Protein AF-A0A7C2L2Z9-F1 (afdb_monomer_lite)

Sequence (102 aa):
MLRLFHGKYHDKFRWIKLDEAQLVLKRDSNLYMNVSFSQMVTLLEINANVKIIAVDVNENVIIYGNEDFIERFETNEGIIRTRYFLKRRRLQTKIRGKELRK

Secondary structure (DSSP, 8-state):
-------TTTGGGTTSEEEEEEEEE-TTS-EEEEEEEE----PPPSSTT----EEEE-SSEEEEE-SS-EEEEE--HHHHHHHHHHHHHHHHHHHHHHHTT-

pLDDT: mean 71.89, std 10.88, range [38.19, 87.44]

Radius of gyration: 20.01 Å; chains: 1; bounding box: 50×24×61 Å

Structure (mmCIF, N/CA/C/O backbone):
data_AF-A0A7C2L2Z9-F1
#
_entry.id   AF-A0A7C2L2Z9-F1
#
loop_
_atom_site.group_PDB
_atom_site.id
_atom_site.type_symbol
_atom_site.label_atom_id
_atom_site.label_alt_id
_atom_site.label_comp_id
_atom_site.label_asym_id
_atom_site.label_entity_id
_atom_site.label_seq_id
_atom_site.pdbx_PDB_ins_code
_atom_site.Cartn_x
_atom_site.Cartn_y
_atom_site.Cartn_z
_atom_site.occupancy
_atom_site.B_iso_or_equiv
_atom_site.auth_seq_id
_atom_site.auth_comp_id
_atom_site.auth_asym_id
_atom_site.auth_atom_id
_atom_site.pdbx_PDB_model_num
ATOM 1 N N . MET A 1 1 ? -29.052 -5.465 -4.276 1.00 41.47 1 MET A N 1
ATOM 2 C CA . MET A 1 1 ? -27.809 -4.846 -4.791 1.00 41.47 1 MET A CA 1
ATOM 3 C C . MET A 1 1 ? -27.039 -4.277 -3.603 1.00 41.47 1 MET A C 1
ATOM 5 O O . MET A 1 1 ? -27.572 -3.400 -2.935 1.00 41.47 1 MET A O 1
ATOM 9 N N . LEU A 1 2 ? -25.861 -4.814 -3.268 1.00 45.06 2 LEU A N 1
ATOM 10 C CA . LEU A 1 2 ? -25.019 -4.281 -2.186 1.00 45.06 2 LEU A CA 1
ATOM 11 C C . LEU A 1 2 ? -24.303 -3.013 -2.675 1.00 45.06 2 LEU A C 1
ATOM 13 O O . LEU A 1 2 ? -23.703 -3.023 -3.747 1.00 45.06 2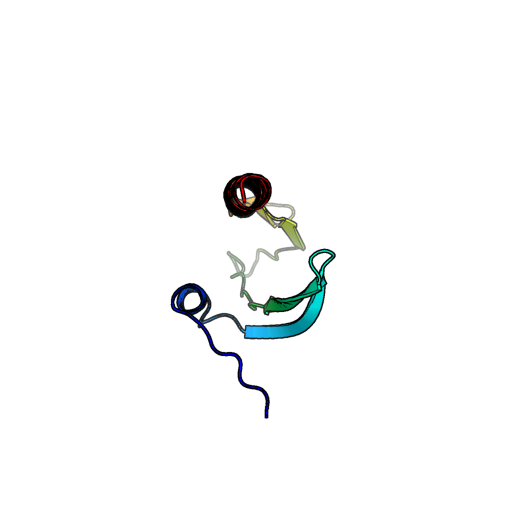 LEU A O 1
ATOM 17 N N . ARG A 1 3 ? -24.381 -1.924 -1.905 1.00 48.25 3 ARG A N 1
ATOM 18 C CA . ARG A 1 3 ? -23.665 -0.667 -2.168 1.00 48.25 3 ARG A CA 1
ATOM 19 C C . ARG A 1 3 ? -22.649 -0.428 -1.062 1.00 48.25 3 ARG A C 1
ATOM 21 O O . ARG A 1 3 ? -23.004 -0.417 0.115 1.00 48.25 3 ARG A O 1
ATOM 28 N N . LEU A 1 4 ? -21.396 -0.213 -1.451 1.00 58.06 4 LEU A N 1
ATOM 29 C CA . LEU A 1 4 ? -20.356 0.238 -0.540 1.00 58.06 4 LEU A CA 1
ATOM 30 C C . LEU A 1 4 ? -20.629 1.705 -0.176 1.00 58.06 4 LEU A C 1
ATOM 32 O O . LEU A 1 4 ? -20.620 2.571 -1.046 1.00 58.06 4 LEU A O 1
ATOM 36 N N . PHE A 1 5 ? -20.884 1.991 1.101 1.00 59.75 5 PHE A N 1
ATOM 37 C CA . PHE A 1 5 ? -20.986 3.365 1.591 1.00 59.75 5 PHE A CA 1
ATOM 38 C C . PHE A 1 5 ? -19.607 3.841 2.051 1.00 59.75 5 PHE A C 1
ATOM 40 O O . PHE A 1 5 ? -19.094 3.436 3.092 1.00 59.75 5 PHE A O 1
ATOM 47 N N . HIS A 1 6 ? -18.989 4.691 1.242 1.00 60.56 6 HIS A N 1
ATOM 48 C CA . HIS A 1 6 ? -17.715 5.343 1.532 1.00 60.56 6 HIS A CA 1
ATOM 49 C C . HIS A 1 6 ? -17.935 6.479 2.547 1.00 60.56 6 HIS A C 1
A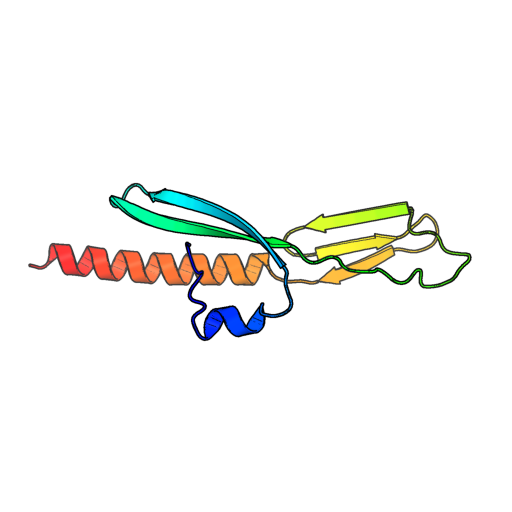TOM 51 O O . HIS A 1 6 ? -18.746 7.374 2.321 1.00 60.56 6 HIS A O 1
ATOM 57 N N . GLY A 1 7 ? -17.224 6.447 3.678 1.00 62.62 7 GLY A N 1
ATOM 58 C CA . GLY A 1 7 ? -17.118 7.601 4.582 1.00 62.62 7 GLY A CA 1
ATOM 59 C C . GLY A 1 7 ? -16.024 8.572 4.121 1.00 62.62 7 GLY A C 1
ATOM 60 O O . GLY A 1 7 ? -15.177 8.185 3.323 1.00 62.62 7 GLY A O 1
ATOM 61 N N . LYS A 1 8 ? -15.957 9.788 4.693 1.00 68.81 8 LYS A N 1
ATOM 62 C CA . LYS A 1 8 ? -14.975 10.845 4.322 1.00 68.81 8 LYS A CA 1
ATOM 63 C C . LYS A 1 8 ? -13.514 10.375 4.214 1.00 68.81 8 LYS A C 1
ATOM 65 O O . LYS A 1 8 ? -12.719 10.946 3.482 1.00 68.81 8 LYS A O 1
ATOM 70 N N . TYR A 1 9 ? -13.132 9.339 4.963 1.00 60.34 9 TYR A N 1
ATOM 71 C CA . TYR A 1 9 ? -11.784 8.766 4.904 1.00 60.34 9 TYR A CA 1
ATOM 72 C C . TYR A 1 9 ? -11.486 8.030 3.587 1.00 60.34 9 TYR A C 1
ATOM 74 O O . TYR A 1 9 ? -10.331 7.947 3.186 1.00 60.34 9 TYR A O 1
ATOM 82 N N . HIS A 1 10 ? -12.507 7.483 2.929 1.00 64.75 10 HIS A N 1
ATOM 83 C CA . HIS A 1 10 ? -12.385 6.683 1.712 1.00 64.75 10 HIS A CA 1
ATOM 84 C C . HIS A 1 10 ? -12.324 7.552 0.449 1.00 64.75 10 HIS A C 1
ATOM 86 O O . HIS A 1 10 ? -11.853 7.075 -0.579 1.00 64.75 10 HIS A O 1
ATOM 92 N N . ASP A 1 11 ? -12.699 8.833 0.535 1.00 69.62 11 ASP A N 1
ATOM 93 C CA . ASP A 1 11 ? -12.616 9.782 -0.585 1.00 69.62 11 ASP A CA 1
ATOM 94 C C . ASP A 1 11 ? -11.186 9.937 -1.121 1.00 69.62 11 ASP A C 1
ATOM 96 O O . ASP A 1 11 ? -10.989 10.119 -2.321 1.00 69.62 11 ASP A O 1
ATOM 100 N N . LYS A 1 12 ? -10.168 9.774 -0.265 1.00 69.12 12 LYS A N 1
ATOM 101 C CA . LYS A 1 12 ? -8.755 9.796 -0.686 1.00 69.12 12 LYS A CA 1
ATOM 102 C C . LYS A 1 12 ? -8.374 8.658 -1.639 1.00 69.12 12 LYS A C 1
ATOM 104 O O . LYS A 1 12 ? -7.351 8.742 -2.303 1.00 69.12 12 LYS A O 1
ATOM 109 N N . PHE A 1 13 ? -9.194 7.611 -1.706 1.00 68.19 13 PHE A N 1
ATOM 110 C CA . PHE A 1 13 ? -9.001 6.446 -2.565 1.00 68.19 13 PHE A CA 1
ATOM 111 C C . PHE A 1 13 ? -10.048 6.366 -3.680 1.00 68.19 13 PHE A C 1
ATOM 113 O O . PHE A 1 13 ? -10.168 5.332 -4.329 1.00 68.19 13 PHE A O 1
ATOM 120 N N . ARG A 1 14 ? -10.802 7.447 -3.931 1.00 72.75 14 ARG A N 1
ATOM 121 C CA . ARG A 1 14 ? -11.855 7.498 -4.962 1.00 72.75 14 ARG A CA 1
ATOM 122 C C . ARG A 1 14 ? -11.354 7.126 -6.363 1.00 72.75 14 ARG A C 1
ATOM 124 O O . ARG A 1 14 ? -12.134 6.672 -7.191 1.00 72.75 14 ARG A O 1
ATOM 131 N N . TRP A 1 15 ? -10.066 7.337 -6.615 1.00 66.19 15 TRP A N 1
ATOM 132 C CA . TRP A 1 15 ? -9.398 7.084 -7.892 1.00 66.19 15 TRP A CA 1
ATOM 133 C C . TRP A 1 15 ? -8.902 5.640 -8.053 1.00 66.19 15 TRP A C 1
ATOM 135 O O . TRP A 1 15 ? -8.381 5.294 -9.110 1.00 66.19 15 TRP A O 1
ATOM 145 N N . ILE A 1 16 ? -9.017 4.812 -7.010 1.00 73.19 16 ILE A N 1
ATOM 146 C CA . ILE A 1 16 ? -8.511 3.438 -6.979 1.00 73.19 16 ILE A CA 1
ATOM 147 C C . ILE A 1 16 ? -9.679 2.468 -7.169 1.00 73.19 16 ILE A C 1
ATOM 149 O O . ILE A 1 16 ? -10.758 2.659 -6.603 1.00 73.19 16 ILE A O 1
ATOM 153 N N . LYS A 1 17 ? -9.474 1.422 -7.974 1.00 76.50 17 LYS A N 1
ATOM 154 C CA . LYS A 1 17 ? -10.507 0.426 -8.256 1.00 76.50 17 LYS A CA 1
ATOM 155 C C . LYS A 1 17 ? -10.709 -0.474 -7.033 1.00 76.50 17 LYS A C 1
ATOM 157 O O . LYS A 1 17 ? -9.756 -0.891 -6.381 1.00 76.50 17 LYS A O 1
ATOM 162 N N . LEU A 1 18 ? -11.968 -0.768 -6.726 1.00 71.75 18 LEU A N 1
ATOM 163 C CA . LEU A 1 18 ? -12.347 -1.795 -5.756 1.00 71.75 18 LEU A CA 1
ATOM 164 C C . LEU A 1 18 ? -12.257 -3.164 -6.426 1.00 71.75 18 LEU A C 1
ATOM 166 O O . LEU A 1 18 ? -12.800 -3.324 -7.521 1.00 71.75 18 LEU A O 1
ATOM 170 N N . ASP A 1 19 ? -11.595 -4.117 -5.778 1.00 73.88 19 ASP A N 1
ATOM 171 C CA . ASP A 1 19 ? -11.353 -5.437 -6.362 1.00 73.88 19 ASP A CA 1
ATOM 172 C C . ASP A 1 19 ? -12.155 -6.520 -5.634 1.00 73.88 19 ASP A C 1
ATOM 174 O O . ASP A 1 19 ? -13.235 -6.902 -6.083 1.00 73.88 19 ASP A O 1
ATOM 178 N N . GLU A 1 20 ? -11.713 -6.931 -4.446 1.00 75.94 20 GLU A N 1
ATOM 179 C CA . GLU A 1 20 ? -12.400 -7.933 -3.635 1.00 75.94 20 GLU A CA 1
ATOM 180 C C . GLU A 1 20 ? -12.932 -7.333 -2.334 1.00 75.94 20 GLU A C 1
ATOM 182 O O . GLU A 1 20 ? -12.317 -6.467 -1.707 1.00 75.94 20 GLU A O 1
ATOM 187 N N . ALA A 1 21 ? -14.082 -7.836 -1.888 1.00 77.19 21 ALA A N 1
ATOM 188 C CA . ALA A 1 21 ? -14.629 -7.523 -0.579 1.00 77.19 21 ALA A CA 1
ATOM 189 C C . ALA A 1 21 ? -15.093 -8.803 0.117 1.00 77.19 21 ALA A C 1
ATOM 191 O O . ALA A 1 21 ? -15.875 -9.574 -0.434 1.00 77.19 21 ALA A O 1
ATOM 192 N N . GLN A 1 22 ? -14.627 -9.015 1.346 1.00 78.19 22 GLN A N 1
ATOM 193 C CA . GLN A 1 22 ? -14.960 -10.186 2.152 1.00 78.19 22 GLN A CA 1
ATOM 194 C C . GLN A 1 22 ? -15.473 -9.752 3.524 1.00 78.19 22 GLN A C 1
ATOM 196 O O . GLN A 1 22 ? -14.885 -8.892 4.187 1.00 78.19 22 GLN A O 1
ATOM 201 N N . LEU A 1 23 ? -16.566 -10.369 3.971 1.00 79.81 23 LEU A N 1
ATOM 202 C CA . LEU A 1 23 ? -17.037 -10.229 5.345 1.00 79.81 23 LEU A CA 1
ATOM 203 C C . LEU A 1 23 ? -16.221 -11.157 6.244 1.00 79.81 23 LEU A C 1
ATOM 205 O O . LEU A 1 23 ? -16.139 -12.358 6.010 1.00 79.81 23 LEU A O 1
ATOM 209 N N . VAL A 1 24 ? -15.616 -10.592 7.281 1.00 79.50 24 VAL A N 1
ATOM 210 C CA . VAL A 1 24 ? -14.740 -11.297 8.212 1.00 79.50 24 VAL A CA 1
ATOM 211 C C . VAL A 1 24 ? -15.312 -11.160 9.614 1.00 79.50 24 VAL A C 1
ATOM 213 O O . VAL A 1 24 ? -15.359 -10.064 10.177 1.00 79.50 24 VAL A O 1
ATOM 216 N N . LEU A 1 25 ? -15.717 -12.286 10.192 1.00 74.94 25 LEU A N 1
ATOM 217 C CA . LEU A 1 25 ? -16.029 -12.384 11.613 1.00 74.94 25 LEU A CA 1
ATOM 218 C C . LEU A 1 25 ? -14.721 -12.476 12.400 1.00 74.94 25 LEU A C 1
ATOM 220 O O . LEU A 1 25 ? -13.887 -13.347 12.147 1.00 74.94 25 LEU A O 1
ATOM 224 N N . LYS A 1 26 ? -14.519 -11.554 13.342 1.00 82.12 26 LYS A N 1
ATOM 225 C CA . LYS A 1 26 ? -13.362 -11.591 14.246 1.00 82.12 26 LYS A CA 1
ATOM 226 C C . LYS A 1 26 ? -13.766 -12.150 15.610 1.00 82.12 26 LYS A C 1
ATOM 228 O O . LYS A 1 26 ? -14.940 -12.328 15.911 1.00 82.12 26 LYS A O 1
ATOM 233 N N . ARG A 1 27 ? -12.765 -12.445 16.450 1.00 80.50 27 ARG A N 1
ATOM 234 C CA . ARG A 1 27 ? -12.943 -13.065 17.782 1.00 80.50 27 ARG A CA 1
ATOM 235 C C . ARG A 1 27 ? -13.801 -12.247 18.756 1.00 80.50 27 ARG A C 1
ATOM 237 O O . ARG A 1 27 ? -14.171 -12.762 19.798 1.00 80.50 27 ARG A O 1
ATOM 244 N N . ASP A 1 28 ? -14.062 -10.981 18.455 1.00 85.69 28 ASP A N 1
ATOM 245 C CA . ASP A 1 28 ? -14.961 -10.101 19.205 1.00 85.69 28 ASP A CA 1
ATOM 246 C C . ASP A 1 28 ? -16.431 -10.236 18.768 1.00 85.69 28 ASP A C 1
ATOM 248 O O . ASP A 1 28 ? -17.248 -9.403 19.142 1.00 85.69 28 ASP A O 1
ATOM 252 N N . SER A 1 29 ? -16.757 -11.250 17.957 1.00 82.81 29 SER A N 1
ATOM 253 C CA . SER A 1 29 ? -18.088 -11.502 17.386 1.00 82.81 29 SER A CA 1
ATOM 254 C C . SER A 1 29 ? -18.632 -10.350 16.536 1.00 82.81 29 SER A C 1
ATOM 256 O O . SER A 1 29 ? -19.799 -10.358 16.149 1.00 82.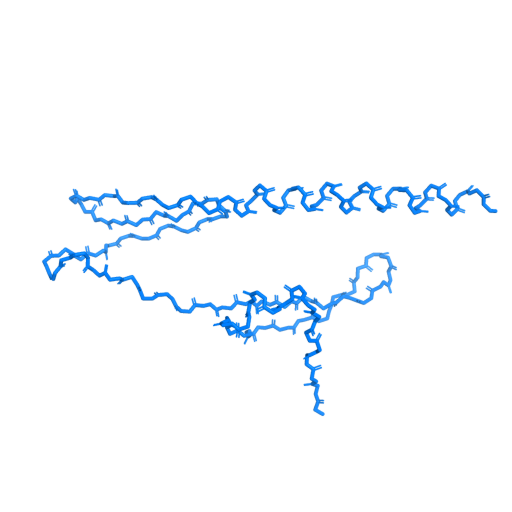81 29 SER A O 1
ATOM 258 N N . ASN A 1 30 ? -17.783 -9.374 16.204 1.00 72.50 30 ASN A N 1
ATOM 259 C CA . ASN A 1 30 ? -18.135 -8.270 15.332 1.00 72.50 30 ASN A CA 1
ATOM 260 C C . ASN A 1 30 ? -17.861 -8.645 13.877 1.00 72.50 30 ASN A C 1
ATOM 262 O O . ASN A 1 30 ? -16.872 -9.310 13.542 1.00 72.50 30 ASN A O 1
ATOM 266 N N . LEU A 1 31 ? -18.745 -8.168 13.006 1.00 74.56 31 LEU A N 1
ATOM 267 C CA . LEU A 1 31 ? -18.647 -8.349 11.569 1.00 74.56 31 LEU A CA 1
ATOM 268 C C . LEU A 1 31 ? -17.839 -7.196 10.965 1.00 74.56 31 LEU A C 1
ATOM 270 O O . LEU A 1 31 ? -18.191 -6.025 11.111 1.00 74.56 31 LEU A O 1
ATOM 274 N N . TYR A 1 32 ? -16.749 -7.528 10.283 1.00 74.12 32 TYR A N 1
ATOM 275 C CA . TYR A 1 32 ? -15.914 -6.572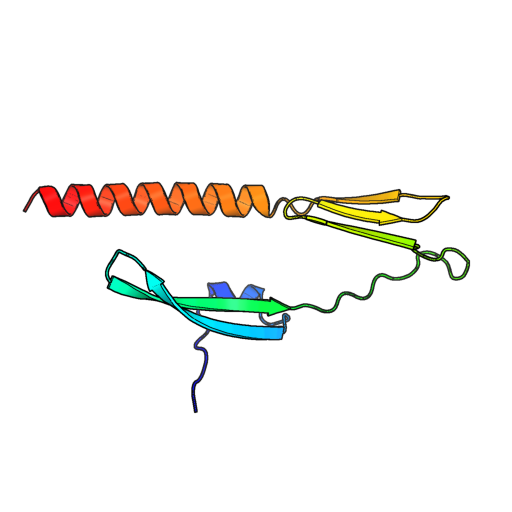 9.566 1.00 74.12 32 TYR A CA 1
ATOM 276 C C . TYR A 1 32 ? -16.029 -6.808 8.067 1.00 74.12 32 TYR A C 1
ATOM 278 O O . TYR A 1 32 ? -16.272 -7.925 7.631 1.00 74.12 32 TYR A O 1
ATOM 286 N N . MET A 1 33 ? -15.789 -5.771 7.272 1.00 76.19 33 MET A N 1
ATOM 287 C CA . MET A 1 33 ? -15.634 -5.901 5.828 1.00 76.19 33 MET A CA 1
ATOM 288 C C . MET A 1 33 ? -14.186 -5.582 5.475 1.00 76.19 33 MET A C 1
ATOM 290 O O . MET A 1 33 ? -13.712 -4.471 5.722 1.00 76.19 33 MET A O 1
ATOM 294 N N . ASN A 1 34 ? -13.469 -6.581 4.972 1.00 77.62 34 ASN A N 1
ATOM 295 C CA . ASN A 1 34 ? -12.162 -6.395 4.367 1.00 77.62 34 ASN A CA 1
ATOM 296 C C . ASN A 1 34 ? -12.363 -6.071 2.889 1.00 77.62 34 ASN A C 1
ATOM 298 O O . ASN A 1 34 ? -13.138 -6.754 2.228 1.00 77.62 34 ASN A O 1
ATOM 302 N N . VAL A 1 35 ? -11.697 -5.033 2.394 1.00 73.06 35 VAL A N 1
ATOM 303 C CA . VAL A 1 35 ? -11.840 -4.558 1.017 1.00 73.06 35 VAL A CA 1
ATOM 304 C C . VAL A 1 35 ? -10.446 -4.335 0.451 1.00 73.06 35 VAL A C 1
ATOM 306 O O . VAL A 1 35 ? -9.672 -3.571 1.034 1.00 73.06 35 VAL A O 1
ATOM 309 N N . SER A 1 36 ? -10.124 -5.004 -0.652 1.00 69.75 36 SER A N 1
ATOM 310 C CA . SER A 1 36 ? -8.896 -4.770 -1.404 1.00 69.75 36 SER A CA 1
ATOM 311 C C . SER A 1 36 ? -9.115 -3.684 -2.459 1.00 69.75 36 SER A C 1
ATOM 313 O O . SER A 1 36 ? -10.176 -3.560 -3.077 1.00 69.75 36 SER A O 1
ATOM 315 N N . PHE A 1 37 ? -8.084 -2.862 -2.627 1.00 71.62 37 PHE A N 1
ATOM 316 C CA . PHE A 1 37 ? -8.033 -1.781 -3.599 1.00 71.62 37 PHE A CA 1
ATOM 317 C C . PHE A 1 37 ? -6.898 -2.084 -4.575 1.00 71.62 37 PHE A C 1
ATOM 319 O O . PHE A 1 37 ? -5.793 -2.400 -4.135 1.00 71.62 37 PHE A O 1
ATOM 326 N N . SER A 1 38 ? -7.160 -1.980 -5.875 1.00 68.25 38 SER A N 1
ATOM 327 C CA . SER A 1 38 ? -6.169 -2.182 -6.930 1.00 68.25 38 SER A CA 1
ATOM 328 C C . SER A 1 38 ? -6.046 -0.930 -7.797 1.00 68.25 38 SER A C 1
ATOM 330 O O . SER A 1 38 ? -7.034 -0.311 -8.202 1.00 68.25 38 SER A O 1
ATOM 332 N N . GLN A 1 39 ? -4.808 -0.522 -8.069 1.00 71.31 39 GLN A N 1
ATOM 333 C CA . GLN A 1 39 ? -4.504 0.560 -8.997 1.00 71.31 39 GLN A CA 1
ATOM 334 C C . GLN A 1 39 ? -3.531 0.040 -10.043 1.00 71.31 39 GLN A C 1
ATOM 336 O O . GLN A 1 39 ? -2.472 -0.482 -9.707 1.00 71.31 39 GLN A O 1
ATOM 341 N N . MET A 1 40 ? -3.892 0.204 -11.311 1.00 65.44 40 MET A N 1
ATOM 342 C CA . MET A 1 40 ? -2.946 0.029 -12.400 1.00 65.44 40 MET A CA 1
ATOM 343 C C . MET A 1 40 ? -2.083 1.287 -12.467 1.00 65.44 40 MET A C 1
ATOM 345 O O . MET A 1 40 ? -2.603 2.386 -12.657 1.00 65.44 40 MET A O 1
ATOM 349 N N . VAL A 1 41 ? -0.782 1.123 -12.267 1.00 63.94 41 VAL A N 1
ATOM 350 C CA . VAL A 1 41 ? 0.207 2.190 -12.412 1.00 63.94 41 VAL A CA 1
ATOM 351 C C . VAL A 1 41 ? 1.000 1.938 -13.682 1.00 63.94 41 VAL A C 1
ATOM 353 O O . VAL A 1 41 ? 1.636 0.898 -13.832 1.00 63.94 41 VAL A O 1
ATOM 356 N N . THR A 1 42 ? 0.940 2.892 -14.605 1.00 59.28 42 THR A N 1
ATOM 357 C CA . THR A 1 42 ? 1.815 2.905 -15.775 1.00 59.28 42 THR A CA 1
ATOM 358 C C . THR A 1 42 ? 3.143 3.503 -15.345 1.00 59.28 42 THR A C 1
ATOM 360 O O . THR A 1 42 ? 3.223 4.698 -15.063 1.00 59.28 42 THR A O 1
ATOM 363 N N . LEU A 1 43 ? 4.178 2.672 -15.278 1.00 60.41 43 LEU A N 1
ATOM 364 C CA . LEU A 1 43 ? 5.547 3.153 -15.161 1.00 60.41 43 LEU A CA 1
ATOM 365 C C . LEU A 1 43 ? 5.991 3.576 -16.563 1.00 60.41 43 LEU A C 1
ATOM 367 O O . LEU A 1 43 ? 6.003 2.759 -17.482 1.00 60.41 43 LEU A O 1
ATOM 371 N N . LEU A 1 44 ? 6.275 4.866 -16.746 1.00 55.66 44 LEU A N 1
ATOM 372 C CA . LEU A 1 44 ? 6.905 5.351 -17.970 1.00 55.66 44 LEU A CA 1
ATOM 373 C C . LEU A 1 44 ? 8.315 4.761 -18.023 1.00 55.66 44 LEU A C 1
ATOM 375 O O . LEU A 1 44 ? 9.112 5.003 -17.118 1.00 55.66 44 LEU A O 1
ATOM 379 N N . GLU A 1 45 ? 8.628 3.997 -19.071 1.00 55.19 45 GLU A N 1
ATOM 380 C CA . GLU A 1 45 ? 10.024 3.715 -19.397 1.00 55.19 45 GLU A CA 1
ATOM 381 C C . GLU A 1 45 ? 10.714 5.066 -19.599 1.00 55.19 45 GLU A C 1
ATOM 383 O O . GLU A 1 45 ? 10.317 5.867 -20.447 1.00 55.19 45 GLU A O 1
ATOM 388 N N . ILE A 1 46 ? 11.710 5.350 -18.757 1.00 60.59 46 ILE A N 1
ATOM 389 C CA . ILE A 1 46 ? 12.389 6.653 -18.675 1.00 60.59 46 ILE A CA 1
ATOM 390 C C . ILE A 1 46 ? 13.046 7.005 -20.028 1.00 60.59 46 ILE A C 1
ATOM 392 O O . ILE A 1 46 ? 13.303 8.169 -20.330 1.00 60.59 46 ILE A O 1
ATOM 396 N N . ASN A 1 47 ? 13.274 5.999 -20.879 1.00 57.41 47 ASN A N 1
ATOM 397 C CA . ASN A 1 47 ? 13.769 6.115 -22.243 1.00 57.41 47 ASN A CA 1
ATOM 398 C C . ASN A 1 47 ? 13.314 4.883 -23.057 1.00 57.41 47 ASN A C 1
ATOM 400 O O . ASN A 1 47 ? 13.338 3.774 -22.536 1.00 57.41 47 ASN A O 1
ATOM 404 N N . ALA A 1 48 ? 12.961 5.049 -24.337 1.00 60.78 48 ALA A N 1
ATOM 405 C CA . ALA A 1 48 ? 12.577 3.954 -25.242 1.00 60.78 48 ALA A CA 1
ATOM 406 C C . ALA A 1 48 ? 13.668 2.873 -25.436 1.00 60.78 48 ALA A C 1
ATOM 408 O O . ALA A 1 48 ? 13.370 1.774 -25.895 1.00 60.78 48 ALA A O 1
ATOM 409 N N . ASN A 1 49 ? 14.923 3.172 -25.076 1.00 59.28 49 ASN A N 1
ATOM 410 C CA . ASN A 1 49 ? 16.032 2.209 -25.059 1.00 59.28 49 ASN A CA 1
ATOM 411 C C . ASN A 1 49 ? 16.238 1.513 -23.703 1.00 59.28 49 ASN A C 1
ATOM 413 O O . ASN A 1 49 ? 17.122 0.669 -23.579 1.00 59.28 49 ASN A O 1
ATOM 417 N N . VAL A 1 50 ? 15.470 1.876 -22.676 1.00 58.91 50 VAL A N 1
ATOM 418 C CA . VAL A 1 50 ? 15.701 1.472 -21.290 1.00 58.91 50 VAL A CA 1
ATOM 419 C C . VAL A 1 50 ? 14.490 0.680 -20.809 1.00 58.91 50 VAL A C 1
ATOM 421 O O . VAL A 1 50 ? 13.527 1.216 -20.265 1.00 58.91 50 VAL A O 1
ATOM 424 N N . LYS A 1 51 ? 14.554 -0.631 -21.040 1.00 65.44 51 LYS A N 1
ATOM 425 C CA . LYS A 1 51 ? 13.521 -1.575 -20.616 1.00 65.44 51 LYS A CA 1
ATOM 426 C C . LYS A 1 51 ? 13.664 -1.853 -19.124 1.00 65.44 51 LYS A C 1
ATOM 428 O O . LYS A 1 51 ? 14.744 -2.257 -18.696 1.00 65.44 51 LYS A O 1
ATOM 433 N N . ILE A 1 52 ? 12.602 -1.667 -18.340 1.00 65.50 52 ILE A N 1
ATOM 434 C CA . ILE A 1 52 ? 12.580 -2.084 -16.927 1.00 65.50 52 ILE A CA 1
ATOM 435 C C . ILE A 1 52 ? 12.443 -3.609 -16.894 1.00 65.50 52 ILE A C 1
ATOM 437 O O . ILE A 1 52 ? 11.492 -4.167 -17.443 1.00 65.50 52 ILE A O 1
ATOM 441 N N . ILE A 1 53 ? 13.406 -4.289 -16.271 1.00 73.81 53 ILE A N 1
ATOM 442 C CA . ILE A 1 53 ? 13.477 -5.761 -16.256 1.00 73.81 53 ILE A CA 1
ATOM 443 C C . ILE A 1 53 ? 12.990 -6.313 -14.912 1.00 73.81 53 ILE A C 1
ATOM 445 O O . ILE A 1 53 ? 12.463 -7.424 -14.857 1.00 73.81 53 ILE A O 1
ATOM 449 N N . ALA A 1 54 ? 13.114 -5.529 -13.836 1.00 72.12 54 ALA A N 1
ATOM 450 C CA . ALA A 1 54 ? 12.733 -5.948 -12.495 1.00 72.12 54 ALA A CA 1
ATOM 451 C C . ALA A 1 54 ? 11.969 -4.852 -11.744 1.00 72.12 54 ALA A C 1
ATOM 453 O O . ALA A 1 54 ? 12.320 -3.672 -11.798 1.00 72.12 54 ALA A O 1
ATOM 454 N N . VAL A 1 55 ? 10.938 -5.280 -11.014 1.00 77.62 55 VAL A N 1
ATOM 455 C CA . VAL A 1 55 ? 10.153 -4.452 -10.097 1.00 77.62 55 VAL A CA 1
ATOM 456 C C . VAL A 1 55 ? 9.955 -5.239 -8.803 1.00 77.62 55 VAL A C 1
ATOM 458 O O . VAL A 1 55 ? 9.437 -6.354 -8.835 1.00 77.62 55 VAL A O 1
ATOM 461 N N . ASP A 1 56 ? 10.353 -4.653 -7.678 1.00 81.31 56 ASP A N 1
ATOM 462 C CA . ASP A 1 56 ? 10.081 -5.148 -6.330 1.00 81.31 56 ASP A CA 1
ATOM 463 C C . ASP A 1 56 ? 9.184 -4.147 -5.598 1.00 81.31 56 ASP A C 1
ATOM 465 O O . ASP A 1 56 ? 9.456 -2.944 -5.557 1.00 81.31 56 ASP A O 1
ATOM 469 N N . VAL A 1 57 ? 8.088 -4.637 -5.030 1.00 78.81 57 VAL A N 1
ATOM 470 C CA . VAL A 1 57 ? 7.115 -3.806 -4.318 1.00 78.81 57 VAL A CA 1
ATOM 471 C C . VAL A 1 57 ? 6.920 -4.372 -2.927 1.00 78.81 57 VAL A C 1
ATOM 473 O O . VAL A 1 57 ? 6.455 -5.499 -2.761 1.00 78.81 57 VAL A O 1
ATOM 476 N N . ASN A 1 58 ? 7.199 -3.552 -1.917 1.00 80.19 58 ASN A N 1
ATOM 477 C CA . ASN A 1 58 ? 6.882 -3.860 -0.533 1.00 80.19 58 ASN A CA 1
ATOM 478 C C . ASN A 1 58 ? 6.171 -2.691 0.167 1.00 80.19 58 ASN A C 1
ATOM 480 O O . ASN A 1 58 ? 5.932 -1.620 -0.390 1.00 80.19 58 ASN A O 1
ATOM 484 N N . GLU A 1 59 ? 5.810 -2.912 1.428 1.00 71.31 59 GLU A N 1
ATOM 485 C CA . GLU A 1 59 ? 5.024 -1.9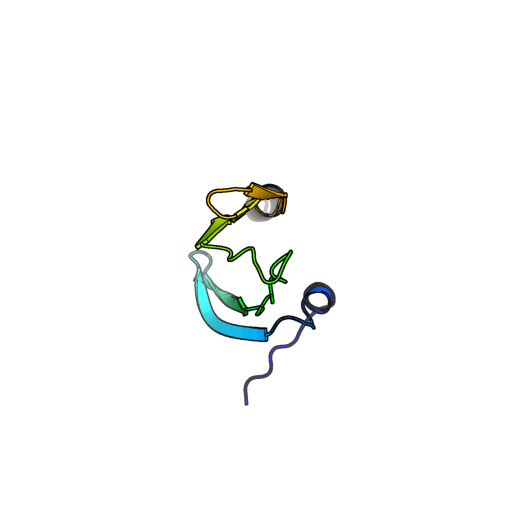83 2.245 1.00 71.31 59 GLU A CA 1
ATOM 486 C C . GLU A 1 59 ? 5.742 -0.668 2.575 1.00 71.31 59 GLU A C 1
ATOM 488 O O . GLU A 1 59 ? 5.133 0.230 3.141 1.00 71.31 59 GLU A O 1
ATOM 493 N N . ASN A 1 60 ? 7.034 -0.537 2.299 1.00 75.19 60 ASN A N 1
ATOM 494 C CA . ASN A 1 60 ? 7.803 0.667 2.611 1.00 75.19 60 ASN A CA 1
ATOM 495 C C . ASN A 1 60 ? 8.504 1.253 1.389 1.00 75.19 60 ASN A C 1
ATOM 497 O O . ASN A 1 60 ? 8.879 2.426 1.417 1.00 75.19 60 ASN A O 1
ATOM 501 N N . VAL A 1 61 ? 8.700 0.453 0.342 1.00 81.50 61 VAL A N 1
ATOM 502 C CA . VAL A 1 61 ? 9.537 0.793 -0.798 1.00 81.50 61 VAL A CA 1
ATOM 503 C C . VAL A 1 61 ? 9.000 0.138 -2.069 1.00 81.50 61 VAL A C 1
ATOM 505 O O . VAL A 1 61 ? 8.624 -1.033 -2.069 1.00 81.50 61 VAL A O 1
ATOM 508 N N . ILE A 1 62 ? 9.023 0.900 -3.156 1.00 83.25 62 ILE A N 1
ATOM 509 C CA . ILE A 1 62 ? 8.937 0.402 -4.528 1.00 83.25 62 ILE A CA 1
ATOM 510 C C . ILE A 1 62 ? 10.331 0.550 -5.137 1.00 83.25 62 ILE A C 1
ATOM 512 O O . ILE A 1 62 ? 10.890 1.646 -5.113 1.00 83.25 62 ILE A O 1
ATOM 516 N N . ILE A 1 63 ? 10.904 -0.534 -5.649 1.00 83.19 63 ILE A N 1
ATOM 517 C CA . ILE A 1 63 ? 12.184 -0.531 -6.362 1.00 83.19 63 ILE A CA 1
ATOM 518 C C . ILE A 1 63 ? 11.925 -1.003 -7.786 1.00 83.19 63 ILE A C 1
ATOM 520 O O . ILE A 1 63 ? 11.245 -2.005 -7.994 1.00 83.19 63 ILE A O 1
ATOM 524 N N . TYR A 1 64 ? 12.472 -0.304 -8.771 1.00 85.44 64 TYR A N 1
ATOM 525 C CA . TYR A 1 64 ? 12.451 -0.762 -10.156 1.00 85.44 64 TYR A CA 1
ATOM 526 C C . TYR A 1 64 ? 13.736 -0.384 -10.875 1.00 85.44 64 TYR A C 1
ATOM 528 O O . TYR A 1 64 ? 14.420 0.564 -10.495 1.00 85.44 64 TYR A O 1
ATOM 536 N N . GLY A 1 65 ? 14.075 -1.137 -11.914 1.00 82.94 65 GLY A N 1
ATOM 537 C CA . GLY A 1 65 ? 15.293 -0.882 -12.667 1.00 82.94 65 GLY A CA 1
ATOM 538 C C . GLY A 1 65 ? 15.622 -1.957 -13.690 1.00 82.94 65 GLY A C 1
ATOM 539 O O . GLY A 1 65 ? 14.822 -2.854 -13.987 1.00 82.94 65 GLY A O 1
ATOM 540 N N . ASN A 1 66 ? 16.825 -1.847 -14.232 1.00 81.50 66 ASN A N 1
ATOM 541 C CA . ASN A 1 66 ? 17.434 -2.806 -15.143 1.00 81.50 66 ASN A CA 1
ATOM 542 C C . ASN A 1 66 ? 18.934 -2.963 -14.818 1.00 81.50 66 ASN A C 1
ATOM 544 O O . ASN A 1 66 ? 19.351 -2.660 -13.702 1.00 81.50 66 ASN A O 1
ATOM 548 N N . GLU A 1 67 ? 19.737 -3.468 -15.758 1.00 78.25 67 GLU A N 1
ATOM 549 C CA . GLU A 1 67 ? 21.184 -3.652 -15.559 1.00 78.25 67 GLU A CA 1
ATOM 550 C C . GLU A 1 67 ? 21.962 -2.327 -15.425 1.00 78.25 67 GLU A C 1
ATOM 552 O O . GLU A 1 67 ? 23.019 -2.305 -14.796 1.00 78.25 67 GLU A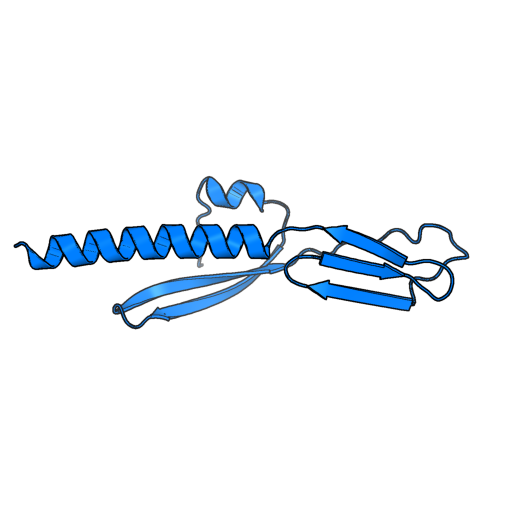 O 1
ATOM 557 N N . ASP A 1 68 ? 21.422 -1.221 -15.946 1.00 77.31 68 ASP A N 1
ATOM 558 C CA . ASP A 1 68 ? 22.093 0.082 -16.021 1.00 77.31 68 ASP A CA 1
ATOM 559 C C . ASP A 1 68 ? 21.665 1.057 -14.914 1.00 77.31 68 ASP A C 1
ATOM 561 O O . ASP A 1 68 ? 22.431 1.948 -14.539 1.00 77.31 68 ASP A O 1
ATOM 565 N N . PHE A 1 69 ? 20.438 0.936 -14.391 1.00 79.56 69 PHE A N 1
ATOM 566 C CA . PHE A 1 69 ? 19.923 1.850 -13.368 1.00 79.56 69 PHE A CA 1
ATOM 567 C C . PHE A 1 69 ? 18.934 1.186 -12.404 1.00 79.56 69 PHE A C 1
ATOM 569 O O . PHE A 1 69 ? 18.220 0.242 -12.745 1.00 79.56 69 PHE A O 1
ATOM 576 N N . ILE A 1 70 ? 18.867 1.741 -11.190 1.00 83.38 70 ILE A N 1
ATOM 577 C CA . ILE A 1 70 ? 17.931 1.346 -10.134 1.00 83.38 70 ILE A CA 1
ATOM 578 C C . ILE A 1 70 ? 17.311 2.614 -9.541 1.00 83.38 70 ILE A C 1
ATOM 580 O O . ILE A 1 70 ? 18.030 3.490 -9.057 1.00 83.38 70 ILE A O 1
ATOM 584 N N . GLU A 1 71 ? 15.981 2.689 -9.528 1.00 81.75 71 GLU A N 1
ATOM 585 C CA . GLU A 1 71 ? 15.211 3.726 -8.843 1.00 81.75 71 GLU A CA 1
ATOM 586 C C . GLU A 1 71 ? 14.448 3.159 -7.645 1.00 81.75 71 GLU A C 1
ATOM 588 O O . GLU A 1 71 ? 13.971 2.022 -7.638 1.00 81.75 71 GLU A O 1
ATOM 593 N N . ARG A 1 72 ? 14.345 3.984 -6.600 1.00 86.19 72 ARG A N 1
ATOM 594 C CA . ARG A 1 72 ? 13.737 3.627 -5.320 1.00 86.19 72 ARG A CA 1
ATOM 595 C C . ARG A 1 72 ? 12.761 4.710 -4.881 1.00 86.19 72 ARG A C 1
ATOM 597 O O . ARG A 1 72 ? 13.144 5.864 -4.716 1.00 86.19 72 ARG A O 1
ATOM 604 N N . PHE A 1 73 ? 11.527 4.311 -4.604 1.00 82.00 73 PHE A N 1
ATOM 605 C CA . PHE A 1 73 ? 10.458 5.176 -4.122 1.00 82.00 73 PHE A CA 1
ATOM 606 C C . PHE A 1 73 ? 10.041 4.762 -2.709 1.00 82.00 73 PHE A C 1
ATOM 608 O O . PHE A 1 73 ? 9.568 3.646 -2.499 1.00 82.00 73 PHE A O 1
ATOM 615 N N . GLU A 1 74 ? 10.211 5.644 -1.723 1.00 85.00 74 GLU A N 1
ATOM 616 C CA . GLU A 1 74 ? 9.805 5.361 -0.342 1.00 85.00 74 GLU A CA 1
ATOM 617 C C . GLU A 1 74 ? 8.323 5.677 -0.129 1.00 85.00 74 GLU A C 1
ATOM 619 O O . GLU A 1 74 ? 7.883 6.818 -0.273 1.00 85.00 74 GLU A O 1
ATOM 624 N N . THR A 1 75 ? 7.543 4.663 0.242 1.00 78.00 75 THR A N 1
ATOM 625 C CA . THR A 1 75 ? 6.093 4.785 0.449 1.00 78.00 75 THR A CA 1
ATOM 626 C C . THR A 1 75 ? 5.730 4.997 1.918 1.00 78.00 75 THR A C 1
ATOM 628 O O . THR A 1 75 ? 4.697 5.597 2.213 1.00 78.00 75 THR A O 1
ATOM 631 N N . ASN A 1 76 ? 6.574 4.544 2.859 1.00 81.00 76 ASN A N 1
ATOM 632 C CA . ASN A 1 76 ? 6.350 4.627 4.314 1.00 81.00 76 ASN A CA 1
ATOM 633 C C . ASN A 1 76 ? 4.999 4.040 4.796 1.00 81.00 76 ASN A C 1
ATOM 635 O O . ASN A 1 76 ? 4.544 4.316 5.915 1.00 81.00 76 ASN A O 1
ATOM 639 N N . GLU A 1 77 ? 4.353 3.208 3.979 1.00 74.50 77 GLU A N 1
ATOM 640 C CA . GLU A 1 77 ? 3.047 2.594 4.243 1.00 74.50 77 GLU A CA 1
ATOM 641 C C . GLU A 1 77 ? 3.097 1.708 5.507 1.00 74.50 77 GLU A C 1
ATOM 643 O O . GLU A 1 77 ? 2.206 1.780 6.363 1.00 74.50 77 GLU A O 1
ATOM 648 N N . GLY A 1 78 ? 4.193 0.975 5.732 1.00 76.25 78 GLY A N 1
ATOM 649 C CA . GLY A 1 78 ? 4.418 0.178 6.942 1.00 76.25 78 GLY A CA 1
ATOM 650 C C . GLY A 1 78 ? 4.482 1.013 8.228 1.00 76.25 78 GLY A C 1
ATOM 651 O O . GLY A 1 78 ? 3.911 0.620 9.255 1.00 76.25 78 GLY A O 1
ATOM 652 N N . ILE A 1 79 ? 5.078 2.211 8.187 1.00 77.50 79 ILE A N 1
ATOM 653 C CA . ILE A 1 79 ? 5.085 3.151 9.325 1.00 77.50 79 ILE A CA 1
ATOM 654 C C . ILE A 1 79 ? 3.657 3.613 9.632 1.00 77.50 79 ILE A C 1
ATOM 656 O O . ILE A 1 79 ? 3.228 3.613 10.795 1.00 77.50 79 ILE A O 1
ATOM 660 N N . ILE A 1 80 ? 2.891 3.967 8.596 1.00 75.88 80 ILE A N 1
ATOM 661 C CA . ILE A 1 80 ? 1.494 4.399 8.730 1.00 75.88 80 ILE A CA 1
ATOM 662 C C . ILE A 1 80 ? 0.645 3.271 9.331 1.00 75.88 80 ILE A C 1
ATOM 664 O O . ILE A 1 80 ? -0.081 3.502 10.309 1.00 75.88 80 ILE A O 1
ATOM 668 N N . ARG A 1 81 ? 0.774 2.040 8.817 1.00 74.50 81 ARG A N 1
ATOM 669 C CA . ARG A 1 81 ? 0.057 0.855 9.323 1.00 74.50 81 ARG A CA 1
ATOM 670 C C . ARG A 1 81 ? 0.425 0.539 10.767 1.00 74.50 81 ARG A C 1
ATOM 672 O O . ARG A 1 81 ? -0.472 0.306 11.581 1.00 74.50 81 ARG A O 1
ATOM 679 N N . THR A 1 82 ? 1.704 0.617 11.121 1.00 80.19 82 THR A N 1
ATOM 680 C CA . THR A 1 82 ? 2.178 0.391 12.495 1.00 80.19 82 THR A CA 1
ATOM 681 C C . THR A 1 82 ? 1.605 1.432 13.452 1.00 80.19 82 THR A C 1
ATOM 683 O O . THR A 1 82 ? 1.034 1.092 14.494 1.00 80.19 82 THR A O 1
ATOM 686 N N . ARG A 1 83 ? 1.665 2.717 13.086 1.00 82.69 83 ARG A N 1
ATOM 687 C CA . ARG A 1 83 ? 1.117 3.803 13.911 1.00 82.69 83 ARG A CA 1
ATOM 688 C C . ARG A 1 83 ? -0.397 3.669 14.080 1.00 82.69 83 ARG A C 1
ATOM 690 O O . ARG A 1 83 ? -0.914 3.872 15.183 1.00 82.69 83 ARG A O 1
ATOM 697 N N . TYR A 1 84 ? -1.106 3.288 13.019 1.00 77.06 84 TYR A N 1
ATOM 698 C CA . TYR A 1 84 ? -2.537 2.999 13.072 1.00 77.06 84 TYR A CA 1
ATOM 699 C C . TYR A 1 84 ? -2.850 1.816 14.000 1.00 77.06 84 TYR A C 1
ATOM 701 O O . TYR A 1 84 ? -3.736 1.928 14.853 1.00 77.06 84 TYR A O 1
ATOM 709 N N . PHE A 1 85 ? -2.096 0.718 13.893 1.00 86.88 85 PHE A N 1
ATOM 710 C CA . PHE A 1 85 ? -2.242 -0.456 14.754 1.00 86.88 85 PHE A CA 1
ATOM 711 C C . PHE A 1 85 ? -2.045 -0.103 16.231 1.00 86.88 85 PHE A C 1
ATOM 713 O O . PHE A 1 85 ? -2.904 -0.413 17.059 1.00 86.88 85 PHE A O 1
ATOM 720 N N . LEU A 1 86 ? -0.973 0.621 16.566 1.00 87.44 86 LEU A N 1
ATOM 721 C CA . LEU A 1 86 ? -0.701 1.057 17.938 1.00 87.44 86 LEU A CA 1
ATOM 722 C C . LEU A 1 86 ? -1.805 1.975 18.477 1.00 87.44 86 LEU A C 1
ATOM 724 O O . LEU A 1 86 ? -2.249 1.814 19.619 1.00 87.44 86 LEU A O 1
ATOM 728 N N . LYS A 1 87 ? -2.301 2.907 17.652 1.00 83.12 87 LYS A N 1
ATOM 729 C CA . LYS A 1 87 ? -3.433 3.777 18.009 1.00 83.12 87 LYS A CA 1
ATOM 730 C C . LYS A 1 87 ? -4.690 2.954 18.307 1.00 83.12 87 LYS A C 1
ATOM 732 O O . LYS A 1 87 ? -5.320 3.163 19.344 1.00 83.12 87 LYS A O 1
ATOM 737 N N . ARG A 1 88 ? -5.038 1.997 17.441 1.00 80.69 88 ARG A N 1
ATOM 738 C CA . ARG A 1 88 ? -6.190 1.097 17.629 1.00 80.69 88 ARG A CA 1
ATOM 739 C C . ARG A 1 88 ? -6.042 0.222 18.867 1.00 80.69 88 ARG A C 1
ATOM 741 O O . ARG A 1 88 ? -6.990 0.142 19.642 1.00 80.69 88 ARG A O 1
ATOM 748 N N . ARG A 1 89 ? -4.863 -0.356 19.107 1.00 83.12 89 ARG A N 1
ATOM 749 C CA . ARG A 1 89 ? -4.592 -1.178 20.295 1.00 83.12 89 ARG A CA 1
ATOM 750 C C . ARG A 1 89 ? -4.776 -0.375 21.583 1.00 83.12 89 ARG A C 1
ATOM 752 O O . ARG A 1 89 ? -5.480 -0.830 22.475 1.00 83.12 89 ARG A O 1
ATOM 759 N N . ARG A 1 90 ? -4.249 0.855 21.651 1.00 84.56 90 ARG A N 1
ATOM 760 C CA . ARG A 1 90 ? -4.464 1.759 22.801 1.00 84.56 90 ARG A CA 1
ATOM 761 C C . ARG A 1 90 ? -5.945 2.059 23.044 1.00 84.56 90 ARG A C 1
ATOM 763 O O . ARG A 1 90 ? -6.379 2.070 24.194 1.00 84.56 90 ARG A O 1
ATOM 770 N N . LEU A 1 91 ? -6.718 2.307 21.986 1.00 78.12 91 LEU A N 1
ATOM 771 C CA . LEU A 1 91 ? -8.161 2.544 22.098 1.00 78.12 91 LEU A CA 1
ATOM 772 C C . LEU A 1 91 ? -8.902 1.298 22.603 1.00 78.12 91 LEU A C 1
ATOM 774 O O . LEU A 1 91 ? -9.693 1.407 23.535 1.00 78.12 91 LEU A O 1
ATOM 778 N N . GLN A 1 92 ? -8.593 0.119 22.058 1.00 77.62 92 GLN A N 1
ATOM 779 C CA . GLN A 1 92 ? -9.185 -1.151 22.492 1.00 77.62 92 GLN A CA 1
ATOM 780 C C . GLN A 1 92 ? -8.884 -1.461 23.964 1.00 77.62 92 GLN A C 1
ATOM 782 O O . GLN A 1 92 ? -9.784 -1.861 24.699 1.00 77.62 92 GLN A O 1
ATOM 787 N N . THR A 1 93 ? -7.653 -1.221 24.428 1.00 82.31 93 THR A N 1
ATOM 788 C CA . THR A 1 93 ? -7.290 -1.396 25.843 1.00 82.31 93 THR A CA 1
ATOM 789 C C . THR A 1 93 ? -8.078 -0.454 26.756 1.00 82.31 93 THR A C 1
ATOM 791 O O . THR A 1 93 ? -8.545 -0.880 27.809 1.00 82.31 93 THR A O 1
ATOM 794 N N . LYS A 1 94 ? -8.281 0.811 26.357 1.00 78.38 94 LYS A N 1
ATOM 795 C CA . LYS A 1 94 ? -9.074 1.776 27.140 1.00 78.38 94 LYS A CA 1
ATOM 796 C C . LYS A 1 94 ? -10.557 1.407 27.222 1.00 78.38 94 LYS A C 1
ATOM 798 O O . LYS A 1 94 ? -11.169 1.656 28.254 1.00 78.38 94 LYS A O 1
ATOM 803 N N . ILE A 1 95 ? -11.127 0.843 26.156 1.00 74.50 95 ILE A N 1
ATOM 804 C CA . ILE A 1 95 ? -12.524 0.383 26.137 1.00 74.50 95 ILE A CA 1
ATOM 805 C C . ILE A 1 95 ? -12.687 -0.836 27.053 1.00 74.50 95 ILE A C 1
ATOM 807 O O . ILE A 1 95 ? -13.497 -0.783 27.973 1.00 74.50 95 ILE A O 1
ATOM 811 N N . ARG A 1 96 ? -11.835 -1.863 26.905 1.00 69.88 96 ARG A N 1
ATOM 812 C CA . ARG A 1 96 ? -11.828 -3.039 27.799 1.00 69.88 96 ARG A CA 1
ATOM 813 C C . ARG A 1 96 ? -11.628 -2.670 29.272 1.00 69.88 96 ARG A C 1
ATOM 815 O O . ARG A 1 96 ? -12.278 -3.225 30.147 1.00 69.88 96 ARG A O 1
ATOM 822 N N . GLY A 1 97 ? -10.749 -1.707 29.557 1.00 58.66 97 GLY A N 1
ATOM 823 C CA . GLY A 1 97 ? -10.519 -1.221 30.922 1.00 58.66 97 GLY A CA 1
ATOM 824 C C . GLY A 1 97 ? -11.694 -0.435 31.521 1.00 58.66 97 GLY A C 1
ATOM 825 O O . GLY A 1 97 ? -11.763 -0.298 32.739 1.00 58.66 97 GLY A O 1
ATOM 826 N N . LYS A 1 98 ? -12.614 0.080 30.692 1.00 56.00 98 LYS A N 1
ATOM 827 C CA . LYS A 1 98 ? -13.857 0.726 31.144 1.00 56.00 98 LYS A CA 1
ATOM 828 C C . LYS A 1 98 ? -15.003 -0.268 31.346 1.00 56.00 98 LYS A C 1
ATOM 830 O O . LYS A 1 98 ? -15.829 -0.019 32.214 1.00 56.00 98 LYS A O 1
ATOM 835 N N . GLU A 1 99 ? -15.042 -1.373 30.601 1.00 51.72 99 GLU A N 1
ATOM 836 C CA . GLU A 1 99 ? -16.007 -2.463 30.832 1.00 51.72 99 GLU A CA 1
ATOM 837 C C . GLU A 1 99 ? -15.776 -3.173 32.173 1.00 51.72 99 GLU A C 1
ATOM 839 O O . GLU A 1 99 ? -16.737 -3.525 32.838 1.00 51.72 99 GLU A O 1
ATOM 844 N N . LEU A 1 100 ? -14.523 -3.299 32.626 1.00 49.12 100 LEU A N 1
ATOM 845 C CA . LEU A 1 100 ? -14.169 -3.913 33.919 1.00 49.12 100 LEU A CA 1
ATOM 846 C C . LEU A 1 100 ? -14.509 -3.064 35.164 1.00 49.12 100 LEU A C 1
ATOM 848 O O . LEU A 1 100 ? -14.230 -3.494 36.279 1.00 49.12 100 LEU A O 1
ATOM 852 N N . ARG A 1 101 ? -15.045 -1.845 35.004 1.00 49.16 101 ARG A N 1
ATOM 853 C CA . ARG A 1 101 ? -15.380 -0.927 36.115 1.00 49.16 101 ARG A CA 1
ATOM 854 C C . ARG A 1 101 ? -16.885 -0.671 36.281 1.00 49.16 101 ARG A C 1
ATOM 856 O O . ARG A 1 101 ? -17.247 0.299 36.944 1.00 49.16 101 ARG A O 1
ATOM 863 N N . LYS A 1 102 ? -17.744 -1.484 35.668 1.00 38.19 102 LYS A N 1
ATOM 864 C CA . LYS A 1 102 ? -19.194 -1.451 35.893 1.00 38.19 102 LYS A CA 1
ATOM 865 C C . LYS A 1 102 ? -19.653 -2.678 36.658 1.00 38.19 102 LYS A C 1
ATOM 867 O O . LYS A 1 102 ? -19.098 -3.760 36.380 1.00 38.19 102 LYS A O 1
#

Foldseek 3Di:
DDDDDDDPVCVVVVVWDWDDWDWDQDPVRDIDIDTDTHDDDDDPQPDPVFDWPDWDDDQFWTWIGDPPDIDIDGPCNVVVVVVVVVVVVVVVVVVVVVVVVD